Protein AF-A0AAV5X1T6-F1 (afdb_monomer_lite)

Foldseek 3Di:
DVVVVVVVCVDPVCVVVVPPDVPPPQPPDDDDFPQQVAELQNLQCVVPHPQKGAQPCPPVVVPQALQQWRWIDRNVDDNPDGTDTDNPDGRTFQHDRADQWTHDPSHTGGNPVCVVVFDAQDQVVLVVDDLVRLLVQCVDRVSCSNNVVSNVVNPPPPPPD

Structure (mmCIF, N/CA/C/O backbone):
data_AF-A0AAV5X1T6-F1
#
_entry.id   AF-A0AAV5X1T6-F1
#
loop_
_atom_site.group_PDB
_atom_site.id
_atom_site.type_symbol
_atom_site.label_atom_id
_atom_site.label_alt_id
_atom_site.label_comp_id
_atom_site.label_asym_id
_atom_site.label_entity_id
_atom_site.label_seq_id
_atom_site.pdbx_PDB_ins_code
_atom_site.Cartn_x
_atom_site.Cartn_y
_atom_site.Cartn_z
_atom_site.occupancy
_atom_site.B_iso_or_equiv
_atom_site.auth_seq_id
_atom_site.auth_comp_id
_atom_site.auth_asym_id
_atom_site.auth_atom_id
_atom_site.pdbx_PDB_model_num
ATOM 1 N N . SER A 1 1 ? 1.465 -2.151 -29.432 1.00 79.31 1 SER A N 1
ATOM 2 C CA . SER A 1 1 ? 2.436 -3.146 -28.927 1.00 79.31 1 SER A CA 1
ATOM 3 C C . SER A 1 1 ? 2.011 -4.570 -29.267 1.00 79.31 1 SER A C 1
ATOM 5 O O . SER A 1 1 ? 2.825 -5.292 -29.820 1.00 79.31 1 SER A O 1
ATOM 7 N N . GLN A 1 2 ? 0.756 -4.962 -29.015 1.00 87.44 2 GLN A N 1
ATOM 8 C CA . GLN A 1 2 ? 0.250 -6.326 -29.232 1.00 87.44 2 GLN A CA 1
ATOM 9 C C . GLN A 1 2 ? 0.532 -6.902 -30.634 1.00 87.44 2 GLN A C 1
ATOM 11 O O . GLN A 1 2 ? 1.212 -7.915 -30.735 1.00 87.44 2 GLN A O 1
ATOM 16 N N . ASN A 1 3 ? 0.125 -6.216 -31.707 1.00 91.06 3 ASN A N 1
ATOM 17 C CA . ASN A 1 3 ? 0.330 -6.701 -33.084 1.00 91.06 3 ASN A CA 1
ATOM 18 C C . ASN A 1 3 ? 1.813 -6.936 -33.431 1.00 91.06 3 ASN A C 1
ATOM 20 O O . ASN A 1 3 ? 2.145 -7.835 -34.197 1.00 91.06 3 ASN A O 1
ATOM 24 N N . HIS A 1 4 ? 2.714 -6.137 -32.852 1.00 91.50 4 HIS A N 1
ATOM 25 C CA . HIS A 1 4 ? 4.154 -6.295 -33.050 1.00 91.50 4 HIS A CA 1
ATOM 26 C C . HIS A 1 4 ? 4.660 -7.557 -32.341 1.00 91.50 4 HIS A C 1
ATOM 28 O O . HIS A 1 4 ? 5.404 -8.330 -32.932 1.00 91.50 4 HIS A O 1
ATOM 34 N N . VAL A 1 5 ? 4.218 -7.800 -31.101 1.00 91.50 5 VAL A N 1
ATOM 35 C CA . VAL A 1 5 ? 4.551 -9.027 -30.357 1.00 91.50 5 VAL A CA 1
ATOM 36 C C . VAL A 1 5 ? 4.042 -10.257 -31.103 1.00 91.50 5 VAL A C 1
ATOM 38 O O . VAL A 1 5 ? 4.785 -11.213 -31.280 1.00 91.50 5 VAL A O 1
ATOM 41 N N . GLU A 1 6 ? 2.808 -10.223 -31.602 1.00 92.19 6 GLU A N 1
ATOM 42 C CA . GLU A 1 6 ? 2.240 -11.325 -32.384 1.00 92.19 6 GLU A CA 1
ATOM 43 C C . GLU A 1 6 ? 3.013 -11.579 -33.683 1.00 92.19 6 GLU A C 1
ATOM 45 O O . GLU A 1 6 ? 3.210 -12.731 -34.064 1.00 92.19 6 GLU A O 1
ATOM 50 N N . SER A 1 7 ? 3.483 -10.523 -34.351 1.00 93.12 7 SER A N 1
ATOM 51 C CA . SER A 1 7 ? 4.350 -10.656 -35.525 1.00 93.12 7 SER A CA 1
ATOM 52 C C . SER A 1 7 ? 5.713 -11.249 -35.163 1.00 93.12 7 SER A C 1
ATOM 54 O O . SER A 1 7 ? 6.192 -12.129 -35.869 1.00 93.12 7 SER A O 1
ATOM 56 N N . PHE A 1 8 ? 6.321 -10.810 -34.058 1.00 92.75 8 PHE A N 1
ATOM 57 C CA . PHE A 1 8 ? 7.606 -11.324 -33.577 1.00 92.75 8 PHE A CA 1
ATOM 58 C C . PHE A 1 8 ? 7.526 -12.807 -33.205 1.00 92.75 8 PHE A C 1
ATOM 60 O O . PHE A 1 8 ? 8.406 -13.576 -33.566 1.00 92.75 8 PHE A O 1
ATOM 67 N N . LEU A 1 9 ? 6.446 -13.233 -32.543 1.00 91.44 9 LEU A N 1
ATOM 68 C CA . LEU A 1 9 ? 6.240 -14.638 -32.175 1.00 91.44 9 LEU A CA 1
ATOM 69 C C . LEU A 1 9 ? 6.016 -15.553 -33.390 1.00 91.44 9 LEU A C 1
ATOM 71 O O . LEU A 1 9 ? 6.181 -16.760 -33.275 1.00 91.44 9 LEU A O 1
ATOM 75 N N . LYS A 1 10 ? 5.648 -15.003 -34.552 1.00 91.94 10 LYS A N 1
ATOM 76 C CA . LYS A 1 10 ? 5.583 -15.750 -35.819 1.00 91.94 10 LYS A CA 1
ATOM 77 C C . LYS A 1 10 ? 6.933 -15.804 -36.541 1.00 91.94 10 LYS A C 1
ATOM 79 O O . LYS A 1 10 ? 7.089 -16.607 -37.457 1.00 91.94 10 LYS A O 1
ATOM 84 N N . ASP A 1 11 ? 7.885 -14.954 -36.158 1.00 92.19 11 ASP A N 1
ATOM 85 C CA . ASP A 1 11 ? 9.201 -14.881 -36.781 1.00 92.19 11 ASP A CA 1
ATOM 86 C C . ASP A 1 11 ? 10.095 -16.041 -36.296 1.00 92.19 11 ASP A C 1
ATOM 88 O O . ASP A 1 11 ? 10.208 -16.255 -35.082 1.00 92.19 11 ASP A O 1
ATOM 92 N N . PRO A 1 12 ? 10.777 -16.776 -37.195 1.00 90.38 12 PRO A N 1
ATOM 93 C CA . PRO A 1 12 ? 11.689 -17.861 -36.826 1.00 90.38 12 PRO A CA 1
ATOM 94 C C . PRO A 1 12 ? 12.812 -17.449 -35.861 1.00 90.38 12 PRO A C 1
ATOM 96 O O . PRO A 1 12 ? 13.311 -18.281 -35.104 1.00 90.38 12 PRO A O 1
ATOM 99 N N . SER A 1 13 ? 13.209 -16.173 -35.841 1.00 89.50 13 SER A N 1
ATOM 100 C CA . SER A 1 13 ? 14.203 -15.638 -34.900 1.00 89.50 13 SER A CA 1
ATOM 101 C C . SER A 1 13 ? 13.755 -15.720 -33.436 1.00 89.50 13 SER A C 1
ATOM 103 O O . SER A 1 13 ? 14.598 -15.787 -32.541 1.00 89.50 13 SER A O 1
ATOM 105 N N . SER A 1 14 ? 12.448 -15.814 -33.174 1.00 91.38 14 SER A N 1
ATOM 106 C CA . SER A 1 14 ? 11.877 -15.968 -31.831 1.00 91.38 14 SER A CA 1
ATOM 107 C C . SER A 1 14 ? 11.903 -17.416 -31.306 1.00 91.38 14 SER A C 1
ATOM 109 O O . SER A 1 14 ? 11.309 -17.733 -30.274 1.00 91.38 14 SER A O 1
ATOM 111 N N . TRP A 1 15 ? 12.607 -18.336 -31.972 1.00 88.25 15 TRP A N 1
ATOM 112 C CA . TRP A 1 15 ? 12.672 -19.756 -31.592 1.00 88.25 15 TRP A CA 1
ATOM 113 C C . TRP A 1 15 ? 13.086 -20.004 -30.127 1.00 88.25 15 TRP A C 1
ATOM 115 O O . TRP A 1 15 ? 12.662 -20.987 -29.516 1.00 88.25 15 TRP A O 1
ATOM 125 N N . CYS A 1 16 ? 13.891 -19.121 -29.529 1.00 85.75 16 CYS A N 1
ATOM 126 C CA . CYS A 1 16 ? 14.387 -19.295 -28.164 1.00 85.75 16 CYS A CA 1
ATOM 127 C C . CYS A 1 16 ? 13.294 -19.135 -27.093 1.00 85.75 16 CYS A C 1
ATOM 129 O O . CYS A 1 16 ? 13.384 -19.779 -26.049 1.00 85.75 16 CYS A O 1
ATOM 131 N N . VAL A 1 17 ? 12.240 -18.352 -27.359 1.00 86.69 17 VAL A N 1
ATOM 132 C CA . VAL A 1 17 ? 11.085 -18.206 -26.451 1.00 86.69 17 VAL A CA 1
ATOM 133 C C . VAL A 1 17 ? 10.023 -19.290 -26.663 1.00 86.69 17 VAL A C 1
ATOM 135 O O . VAL A 1 17 ? 9.186 -19.505 -25.791 1.00 86.69 17 VAL A O 1
ATOM 138 N N . HIS A 1 18 ? 10.082 -20.019 -27.784 1.00 81.00 18 HIS A N 1
ATOM 139 C CA . HIS A 1 18 ? 9.224 -21.178 -28.060 1.00 81.00 18 HIS A CA 1
ATOM 140 C C . HIS A 1 18 ? 9.650 -22.424 -27.290 1.00 81.00 18 HIS A C 1
ATOM 142 O O . HIS A 1 18 ? 8.848 -23.329 -27.041 1.00 81.00 18 HIS A O 1
ATOM 148 N N . LYS A 1 19 ? 10.930 -22.494 -26.917 1.00 75.88 19 LYS A N 1
ATOM 149 C CA . LYS A 1 19 ? 11.465 -23.616 -26.163 1.00 75.88 19 LYS A CA 1
ATOM 150 C C . LYS A 1 19 ? 10.879 -23.563 -24.757 1.00 75.88 19 LYS A C 1
ATOM 152 O O . LYS A 1 19 ? 11.334 -22.800 -23.909 1.00 75.88 19 LYS A O 1
ATOM 157 N N . ARG A 1 20 ? 9.867 -24.396 -24.505 1.00 68.62 20 ARG A N 1
ATOM 158 C CA . ARG A 1 20 ? 9.350 -24.639 -23.158 1.00 68.62 20 ARG A CA 1
ATOM 159 C C . ARG A 1 20 ? 10.481 -25.270 -22.355 1.00 68.62 20 ARG A C 1
ATOM 161 O O . ARG A 1 20 ? 10.689 -26.481 -22.406 1.00 68.62 20 ARG A O 1
ATOM 168 N N . LEU A 1 21 ? 11.250 -24.436 -21.657 1.00 70.31 21 LEU A N 1
ATOM 169 C CA . LEU A 1 21 ? 12.124 -24.911 -20.596 1.00 70.31 21 LEU A CA 1
ATOM 170 C C . LEU A 1 21 ? 11.237 -25.759 -19.689 1.00 70.31 21 LEU A C 1
ATOM 172 O O . LEU A 1 21 ? 10.112 -25.349 -19.386 1.00 70.31 21 LEU A O 1
ATOM 176 N N . GLN A 1 22 ? 11.688 -26.969 -19.350 1.00 67.00 22 GLN A N 1
ATOM 177 C CA . GLN A 1 22 ? 11.016 -27.778 -18.341 1.00 67.00 22 GLN A CA 1
ATOM 178 C C . GLN A 1 22 ? 10.890 -26.873 -17.127 1.00 67.00 22 GLN A C 1
ATOM 180 O O . GLN A 1 22 ? 11.898 -26.505 -16.525 1.00 67.00 22 GLN A O 1
ATOM 185 N N . MET A 1 23 ? 9.670 -26.385 -16.897 1.00 59.53 23 MET A N 1
ATOM 186 C CA . MET A 1 23 ? 9.390 -25.423 -15.851 1.00 59.53 23 MET A CA 1
ATOM 187 C C . MET A 1 23 ? 9.942 -26.059 -14.585 1.00 59.53 23 MET A C 1
ATOM 189 O O . MET A 1 23 ? 9.468 -27.130 -14.197 1.00 59.53 23 MET A O 1
ATOM 193 N N . LEU A 1 24 ? 10.954 -25.432 -13.974 1.00 63.62 24 LEU A N 1
ATOM 194 C CA . LEU A 1 24 ? 11.274 -25.694 -12.575 1.00 63.62 24 LEU A CA 1
ATOM 195 C C . LEU A 1 24 ? 9.936 -25.776 -11.838 1.00 63.62 24 LEU A C 1
ATOM 197 O O . LEU A 1 24 ? 9.070 -24.955 -12.168 1.00 63.62 24 LEU A O 1
ATOM 201 N N . PRO A 1 25 ? 9.732 -26.768 -10.948 1.00 62.97 25 PRO A N 1
ATOM 202 C CA . PRO A 1 25 ? 8.439 -27.013 -10.329 1.00 62.97 25 PRO A CA 1
ATOM 203 C C . PRO A 1 25 ? 7.860 -25.673 -9.905 1.00 62.97 25 PRO A C 1
ATOM 205 O O . PRO A 1 25 ? 8.435 -24.984 -9.061 1.00 62.97 25 PRO A O 1
ATOM 208 N N . VAL A 1 26 ? 6.797 -25.261 -10.606 1.00 61.12 26 VAL A N 1
ATOM 209 C CA . VAL A 1 26 ? 6.115 -24.005 -10.321 1.00 61.12 26 VAL A CA 1
ATOM 210 C C . VAL A 1 26 ? 5.772 -24.110 -8.855 1.00 61.12 26 VAL A C 1
ATOM 212 O O . VAL A 1 26 ? 5.107 -25.071 -8.459 1.00 61.12 26 VAL A O 1
ATOM 215 N N . ALA A 1 27 ? 6.310 -23.194 -8.047 1.00 62.72 27 ALA A N 1
ATOM 216 C CA . ALA A 1 27 ? 5.972 -23.162 -6.640 1.00 62.72 27 ALA A CA 1
ATOM 217 C C . ALA A 1 27 ? 4.439 -23.243 -6.558 1.00 62.72 27 ALA A C 1
ATOM 219 O O . ALA A 1 27 ? 3.765 -22.524 -7.300 1.00 62.72 27 ALA A O 1
ATOM 220 N N . PRO A 1 28 ? 3.871 -24.140 -5.733 1.00 69.19 28 PRO A N 1
ATOM 221 C CA . PRO A 1 28 ? 2.432 -24.412 -5.739 1.00 69.19 28 PRO A CA 1
ATOM 222 C C . PRO A 1 28 ? 1.588 -23.155 -5.487 1.00 69.19 28 PRO A C 1
ATOM 224 O O . PRO A 1 28 ? 0.400 -23.139 -5.794 1.00 69.19 28 PRO A O 1
ATOM 227 N N . ASN A 1 29 ? 2.216 -22.093 -4.976 1.00 68.81 29 ASN A N 1
ATOM 228 C CA . ASN A 1 29 ? 1.628 -20.780 -4.816 1.00 68.81 29 ASN A CA 1
ATOM 229 C C . ASN A 1 29 ? 2.329 -19.760 -5.728 1.00 68.81 29 ASN A C 1
ATOM 231 O O . ASN A 1 29 ? 3.563 -19.777 -5.815 1.00 68.81 29 ASN A O 1
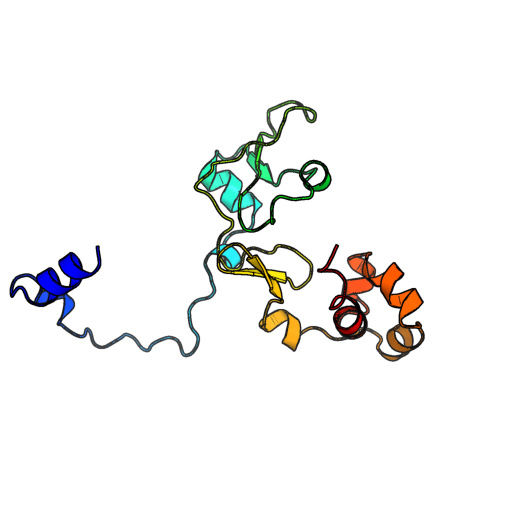ATOM 235 N N . PRO A 1 30 ? 1.574 -18.840 -6.359 1.00 73.62 30 PRO A N 1
ATOM 236 C CA . PRO A 1 30 ? 2.171 -17.712 -7.057 1.00 73.62 30 PRO A CA 1
ATOM 237 C C . PRO A 1 30 ? 3.081 -16.926 -6.101 1.00 73.62 30 PRO A C 1
ATOM 239 O O . PRO A 1 30 ? 2.791 -16.856 -4.899 1.00 73.62 30 PRO A O 1
ATOM 242 N N . PRO A 1 31 ? 4.179 -16.337 -6.609 1.00 78.31 31 PRO A N 1
ATOM 243 C CA . PRO A 1 31 ? 5.037 -15.503 -5.787 1.00 78.31 31 PRO A CA 1
ATOM 244 C C . PRO A 1 31 ? 4.212 -14.363 -5.180 1.00 78.31 31 PRO A C 1
ATOM 246 O O . PRO A 1 31 ? 3.274 -13.866 -5.816 1.00 78.31 31 PRO A O 1
ATOM 249 N N . PRO A 1 32 ? 4.537 -13.948 -3.948 1.00 81.56 32 PRO A N 1
ATOM 250 C CA . PRO A 1 32 ? 3.821 -12.861 -3.315 1.00 81.56 32 PRO A CA 1
ATOM 251 C C . PRO A 1 32 ? 4.057 -11.567 -4.116 1.00 81.56 32 PRO A C 1
ATOM 253 O O . PRO A 1 32 ? 5.095 -11.418 -4.775 1.00 81.56 32 PRO A O 1
ATOM 256 N N . PRO A 1 33 ? 3.085 -10.644 -4.125 1.00 83.56 33 PRO A N 1
ATOM 257 C CA . PRO A 1 33 ? 3.165 -9.460 -4.964 1.00 83.56 33 PRO A CA 1
ATOM 258 C C . PRO A 1 33 ? 4.313 -8.545 -4.506 1.00 83.56 33 PRO A C 1
ATOM 260 O O . PRO A 1 33 ? 4.677 -8.538 -3.333 1.00 83.56 33 PRO A O 1
ATOM 263 N N . PRO A 1 34 ? 4.913 -7.750 -5.401 1.00 82.31 34 PRO A N 1
ATOM 264 C CA . PRO A 1 34 ? 6.170 -7.053 -5.117 1.00 82.31 34 PRO A CA 1
ATOM 265 C C . PRO A 1 34 ? 6.100 -6.125 -3.891 1.00 82.31 34 PRO A C 1
ATOM 267 O O . PRO A 1 34 ? 7.052 -6.042 -3.117 1.00 82.31 34 PRO A O 1
ATOM 270 N N . GLY A 1 35 ? 4.959 -5.484 -3.653 1.00 81.00 35 GLY A N 1
ATOM 271 C CA . GLY A 1 35 ? 4.711 -4.629 -2.496 1.00 81.00 35 GLY A CA 1
ATOM 272 C C . GLY A 1 35 ? 4.591 -5.361 -1.157 1.00 81.00 35 GLY A C 1
ATOM 273 O O . GLY A 1 35 ? 4.608 -4.692 -0.128 1.00 81.00 35 GLY A O 1
ATOM 274 N N . SER A 1 36 ? 4.516 -6.699 -1.126 1.00 80.75 36 SER A N 1
ATOM 275 C CA . SER A 1 36 ? 4.640 -7.461 0.128 1.00 80.75 36 SER A CA 1
ATOM 276 C C . SER A 1 36 ? 6.089 -7.575 0.601 1.00 80.75 36 SER A C 1
ATOM 278 O O . SER A 1 36 ? 6.333 -7.778 1.786 1.00 80.75 36 SER A O 1
ATOM 280 N N . ASN A 1 37 ? 7.048 -7.468 -0.324 1.00 82.00 37 ASN A N 1
ATOM 281 C CA . ASN A 1 37 ? 8.477 -7.604 -0.034 1.00 82.00 37 ASN A CA 1
ATOM 282 C C .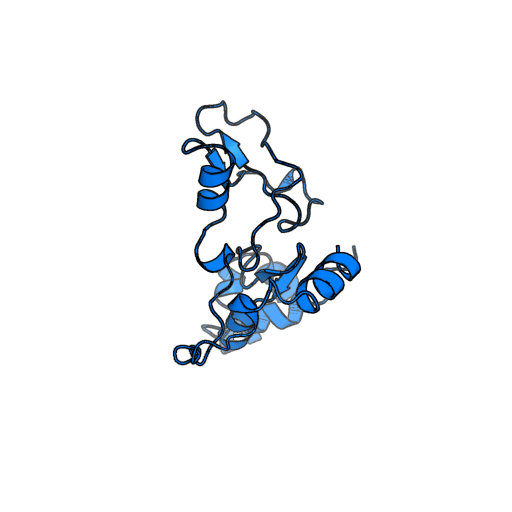 ASN A 1 37 ? 9.133 -6.253 0.276 1.00 82.00 37 ASN A C 1
ATOM 284 O O . ASN A 1 37 ? 10.198 -6.209 0.889 1.00 82.00 37 ASN A O 1
ATOM 288 N N . PHE A 1 38 ? 8.492 -5.154 -0.130 1.00 76.44 38 PHE A N 1
ATOM 289 C CA . PHE A 1 38 ? 8.971 -3.795 0.090 1.00 76.44 38 PHE A CA 1
ATOM 290 C C . PHE A 1 38 ? 7.926 -2.974 0.840 1.00 76.44 38 PHE A C 1
ATOM 292 O O . PHE A 1 38 ? 6.831 -2.706 0.348 1.00 76.44 38 PHE A O 1
ATOM 299 N N . THR A 1 39 ? 8.291 -2.514 2.031 1.00 76.38 39 THR A N 1
ATOM 300 C CA . THR A 1 39 ? 7.507 -1.528 2.777 1.00 76.38 39 THR A CA 1
ATOM 301 C C . THR A 1 39 ? 7.419 -0.214 1.997 1.00 76.38 39 THR A C 1
ATOM 303 O O . THR A 1 39 ? 8.334 0.147 1.257 1.00 76.38 39 THR A O 1
ATOM 306 N N . THR A 1 40 ? 6.365 0.575 2.220 1.00 75.88 40 THR A N 1
ATOM 307 C CA . THR A 1 40 ? 6.195 1.907 1.606 1.00 75.88 40 THR A CA 1
ATOM 308 C C . THR A 1 40 ? 7.423 2.810 1.810 1.00 75.88 40 THR A C 1
ATOM 310 O O . THR A 1 40 ? 7.784 3.588 0.931 1.00 75.88 40 THR A O 1
ATOM 313 N N . GLY A 1 41 ? 8.111 2.679 2.952 1.00 80.62 41 GLY A N 1
ATOM 314 C CA . GLY A 1 41 ? 9.358 3.393 3.233 1.00 80.62 41 GLY A CA 1
ATOM 315 C C . GLY A 1 41 ? 10.525 2.943 2.351 1.00 80.62 41 GLY A C 1
ATOM 316 O O . GLY A 1 41 ? 11.233 3.794 1.821 1.00 80.62 41 GLY A O 1
ATOM 317 N N . GLN A 1 42 ? 10.691 1.635 2.134 1.00 85.00 42 GLN A N 1
ATOM 318 C CA . GLN A 1 42 ? 11.704 1.104 1.212 1.00 85.00 42 GLN A CA 1
ATOM 319 C C . GLN A 1 42 ? 11.433 1.543 -0.228 1.00 85.00 42 GLN A C 1
ATOM 321 O O . GLN A 1 42 ? 12.363 1.939 -0.924 1.00 85.00 42 GLN A O 1
ATOM 326 N N . VAL A 1 43 ? 10.168 1.560 -0.661 1.00 81.06 43 VAL A N 1
ATOM 327 C CA . VAL A 1 43 ? 9.814 2.070 -1.995 1.00 81.06 43 VAL A CA 1
ATOM 328 C C . VAL A 1 43 ? 10.177 3.557 -2.125 1.00 81.06 43 VAL A C 1
ATOM 330 O O . VAL A 1 43 ? 10.753 3.949 -3.136 1.00 81.06 43 VAL A O 1
ATOM 333 N N . CYS A 1 44 ? 9.952 4.378 -1.089 1.00 85.06 44 CYS A N 1
ATOM 334 C CA . CYS A 1 44 ? 10.412 5.774 -1.077 1.00 85.06 44 CYS A CA 1
ATOM 335 C C . CYS A 1 44 ? 11.937 5.900 -1.192 1.00 85.06 44 CYS A C 1
ATOM 337 O O . CYS A 1 44 ? 12.427 6.753 -1.931 1.00 85.06 44 CYS A O 1
ATOM 339 N N . GLN A 1 45 ? 12.684 5.046 -0.492 1.00 90.62 45 GLN A N 1
ATOM 340 C CA . GLN A 1 45 ? 14.146 5.060 -0.534 1.00 90.62 45 GLN A CA 1
ATOM 341 C C . GLN A 1 45 ? 14.689 4.675 -1.910 1.00 90.62 45 GLN A C 1
ATOM 343 O O . GLN A 1 45 ? 15.578 5.348 -2.422 1.00 90.62 45 GLN A O 1
ATOM 348 N N . ILE A 1 46 ? 14.117 3.641 -2.531 1.00 86.69 46 ILE A N 1
ATOM 349 C CA . ILE A 1 46 ? 14.472 3.203 -3.889 1.00 86.69 46 ILE A CA 1
ATOM 350 C C . ILE A 1 46 ? 14.168 4.310 -4.908 1.00 86.69 46 ILE A C 1
ATOM 352 O O . ILE A 1 46 ? 14.943 4.550 -5.829 1.00 86.69 46 ILE A O 1
ATOM 356 N N . ALA A 1 47 ? 13.041 5.000 -4.738 1.00 85.50 47 ALA A N 1
ATOM 357 C CA . ALA A 1 47 ? 12.561 5.994 -5.686 1.00 85.50 47 ALA A CA 1
ATOM 358 C C . ALA A 1 47 ? 13.270 7.356 -5.605 1.00 85.50 47 ALA A C 1
ATOM 360 O O . ALA A 1 47 ? 13.455 8.004 -6.641 1.00 85.50 47 ALA A O 1
ATOM 361 N N . PHE A 1 48 ? 13.599 7.824 -4.398 1.00 90.06 48 PHE A N 1
ATOM 362 C CA . PHE A 1 48 ? 14.064 9.196 -4.148 1.00 90.06 48 PHE A CA 1
ATOM 363 C C . PHE A 1 48 ? 15.423 9.282 -3.441 1.00 90.06 48 PHE A C 1
ATOM 365 O O . PHE A 1 48 ? 16.078 10.320 -3.522 1.00 90.06 48 PHE A O 1
ATOM 372 N N . GLY A 1 49 ? 15.860 8.214 -2.774 1.00 92.69 49 GLY A N 1
ATOM 373 C CA . GLY A 1 49 ? 17.120 8.157 -2.034 1.00 92.69 49 GLY A CA 1
ATOM 374 C C . GLY A 1 49 ? 16.947 7.799 -0.550 1.00 92.69 49 GLY A C 1
ATOM 375 O O . GLY A 1 49 ? 15.850 7.898 0.004 1.00 92.69 49 GLY A O 1
ATOM 376 N N . PRO A 1 50 ? 18.032 7.396 0.132 1.00 95.44 50 PRO A N 1
ATOM 377 C CA . PRO A 1 50 ? 17.993 6.827 1.485 1.00 95.44 50 PRO A CA 1
ATOM 378 C C . PRO A 1 50 ? 17.437 7.770 2.567 1.00 95.44 50 PRO A C 1
ATOM 380 O O . PRO A 1 50 ? 16.909 7.307 3.577 1.00 95.44 50 PRO A O 1
ATOM 383 N N . GLN A 1 51 ? 17.521 9.085 2.361 1.00 93.81 51 GLN A N 1
ATOM 384 C CA . GLN A 1 51 ? 16.998 10.114 3.264 1.00 93.81 51 GLN A CA 1
ATOM 385 C C . GLN A 1 51 ? 15.468 10.261 3.221 1.00 93.81 51 GLN A C 1
ATOM 387 O O . GLN A 1 51 ? 14.889 10.945 4.071 1.00 93.81 51 GLN A O 1
ATOM 392 N N . TYR A 1 52 ? 14.801 9.632 2.251 1.00 92.81 52 TYR A N 1
ATOM 393 C CA . TYR A 1 52 ? 13.353 9.699 2.108 1.00 92.81 52 TYR A CA 1
ATOM 394 C C . TYR A 1 52 ? 12.636 8.644 2.948 1.00 92.81 52 TYR A C 1
ATOM 396 O O . TYR A 1 52 ? 13.108 7.528 3.165 1.00 92.81 52 TYR A O 1
ATOM 404 N N . SER A 1 53 ? 11.433 8.987 3.395 1.00 88.19 53 SER A N 1
ATOM 405 C CA . SER A 1 53 ? 10.512 8.049 4.032 1.00 88.19 53 SER A CA 1
ATOM 406 C C . SER A 1 53 ? 9.062 8.330 3.676 1.00 88.19 53 SER A C 1
ATOM 408 O O . SER A 1 53 ? 8.770 9.325 3.025 1.00 88.19 53 SER A O 1
ATOM 410 N N . VAL A 1 54 ? 8.145 7.506 4.178 1.00 83.50 54 VAL A N 1
ATOM 411 C CA . VAL A 1 54 ? 6.699 7.727 4.038 1.00 83.50 54 VAL A CA 1
ATOM 412 C C . VAL A 1 54 ? 6.302 9.118 4.545 1.00 83.50 54 VAL A C 1
ATOM 414 O O . VAL A 1 54 ? 6.777 9.562 5.594 1.00 83.50 54 VAL A O 1
ATOM 417 N N . CYS A 1 55 ? 5.431 9.798 3.798 1.00 84.06 55 CYS A N 1
ATOM 418 C CA . CYS A 1 55 ? 4.871 11.089 4.184 1.00 84.06 55 CYS A CA 1
ATOM 419 C C . CYS A 1 55 ? 4.035 10.972 5.487 1.00 84.06 55 CYS A C 1
ATOM 421 O O . CYS A 1 55 ? 3.076 10.197 5.517 1.00 84.06 55 CYS A O 1
ATOM 423 N N . PRO A 1 56 ? 4.341 11.733 6.561 1.00 72.88 56 PRO A N 1
ATOM 424 C CA . PRO A 1 56 ? 3.635 11.625 7.848 1.00 72.88 56 PRO A CA 1
ATOM 425 C C . PRO A 1 56 ? 2.181 12.122 7.810 1.00 72.88 56 PRO A C 1
ATOM 427 O O . PRO A 1 56 ? 1.328 11.603 8.527 1.00 72.88 56 PRO A O 1
ATOM 430 N N . ASN A 1 57 ? 1.891 13.119 6.966 1.00 63.69 57 ASN A N 1
ATOM 431 C CA . ASN A 1 57 ? 0.585 13.772 6.862 1.00 63.69 57 ASN A CA 1
ATOM 432 C C . ASN A 1 57 ? -0.140 13.372 5.572 1.00 63.69 57 ASN A C 1
ATOM 434 O O . ASN A 1 57 ? -0.416 14.198 4.709 1.00 63.69 57 ASN A O 1
ATOM 438 N N . HIS A 1 58 ? -0.538 12.106 5.465 1.00 55.22 58 HIS A N 1
ATOM 439 C CA . HIS A 1 58 ? -1.409 11.666 4.365 1.00 55.22 58 HIS A CA 1
ATOM 440 C C . HIS A 1 58 ? -2.816 12.302 4.405 1.00 55.22 58 HIS A C 1
ATOM 442 O O . HIS A 1 58 ? -3.564 12.218 3.436 1.00 55.22 58 HIS A O 1
ATOM 448 N N . ARG A 1 59 ? -3.192 12.949 5.520 1.00 48.53 59 ARG A N 1
ATOM 449 C CA . ARG A 1 59 ? -4.522 13.554 5.711 1.00 48.53 59 ARG A CA 1
ATOM 450 C C . ARG A 1 59 ? -4.705 14.934 5.078 1.00 48.53 59 ARG A C 1
ATOM 452 O O . ARG A 1 59 ? -5.835 15.388 5.013 1.00 48.53 59 ARG A O 1
ATOM 459 N N . GLN A 1 60 ? -3.638 15.606 4.643 1.00 42.84 60 GLN A N 1
ATOM 460 C CA . GLN A 1 60 ? -3.750 16.910 3.964 1.00 42.84 60 GLN A CA 1
ATOM 461 C C . GLN A 1 60 ? -3.883 16.772 2.433 1.00 42.84 60 GLN A C 1
ATOM 463 O O . GLN A 1 60 ? -4.129 17.759 1.752 1.00 42.84 60 GLN A O 1
ATOM 468 N N . HIS A 1 61 ? -3.811 15.538 1.917 1.00 40.59 61 HIS A N 1
ATOM 469 C CA . HIS A 1 61 ? -4.089 15.152 0.527 1.00 40.59 61 HIS A CA 1
ATOM 470 C C . HIS A 1 61 ? -5.124 14.012 0.486 1.00 40.59 61 HIS A C 1
ATOM 472 O O . HIS A 1 61 ? -4.945 13.001 -0.190 1.00 40.59 61 HIS A O 1
ATOM 478 N N . THR A 1 62 ? -6.195 14.164 1.267 1.00 37.50 62 THR A N 1
ATOM 479 C CA . THR A 1 62 ? -7.245 13.183 1.612 1.00 37.50 62 THR A CA 1
ATOM 480 C C . THR A 1 62 ? -8.045 12.585 0.447 1.00 37.50 62 THR A C 1
ATOM 482 O O . THR A 1 62 ? -9.005 11.863 0.695 1.00 37.50 62 THR A O 1
ATOM 485 N N . SER A 1 63 ? -7.668 12.840 -0.804 1.00 40.34 63 SER A N 1
ATOM 486 C CA . SER A 1 63 ? -8.324 12.293 -1.996 1.00 40.34 63 SER A CA 1
ATOM 487 C C . SER A 1 63 ? -7.378 11.611 -2.988 1.00 40.34 63 SER A C 1
ATOM 489 O O . SER A 1 63 ? -7.856 11.099 -3.995 1.00 40.34 63 SER A O 1
ATOM 491 N N . ALA A 1 64 ? -6.065 11.540 -2.727 1.00 45.56 64 ALA A N 1
ATOM 492 C CA . ALA A 1 64 ? -5.190 10.668 -3.509 1.00 45.56 64 ALA A CA 1
ATOM 493 C C . ALA A 1 64 ? -5.356 9.229 -2.993 1.00 45.56 64 ALA A C 1
ATOM 495 O O . ALA A 1 64 ? -5.048 8.972 -1.822 1.00 45.56 64 ALA A O 1
ATOM 496 N N . PRO A 1 65 ? -5.828 8.268 -3.807 1.00 56.69 65 PRO A N 1
ATOM 497 C CA . PRO A 1 65 ? -5.888 6.882 -3.377 1.00 56.69 65 PRO A CA 1
ATOM 498 C C . PRO A 1 65 ? -4.459 6.454 -3.078 1.00 56.69 65 PRO A C 1
ATOM 500 O O . PRO A 1 65 ? -3.590 6.557 -3.940 1.00 56.69 65 PRO A O 1
ATOM 503 N N . GLN A 1 66 ? -4.209 5.985 -1.856 1.00 67.88 66 GLN A N 1
ATOM 504 C CA . GLN A 1 66 ? -2.889 5.596 -1.337 1.00 67.88 66 GLN A CA 1
ATOM 505 C C . GLN A 1 66 ? -2.102 4.639 -2.261 1.00 67.88 66 GLN A C 1
ATOM 507 O O . GLN A 1 66 ? -0.899 4.460 -2.099 1.00 67.88 66 GLN A O 1
ATOM 512 N N . CYS A 1 67 ? -2.783 4.039 -3.236 1.00 79.25 67 CYS A N 1
ATOM 513 C CA . CYS A 1 67 ? -2.245 3.110 -4.211 1.00 79.25 67 CYS A CA 1
ATOM 514 C C . CYS A 1 67 ? -1.942 3.723 -5.591 1.00 79.25 67 CYS A C 1
ATOM 516 O O . CYS A 1 67 ? -1.147 3.152 -6.331 1.00 79.25 67 CYS A O 1
ATOM 518 N N . GLN A 1 68 ? -2.517 4.880 -5.938 1.00 79.00 68 GLN A N 1
ATOM 519 C CA . GLN A 1 68 ? -2.293 5.538 -7.233 1.00 79.00 68 GLN A CA 1
ATOM 520 C C . GLN A 1 68 ? -0.971 6.301 -7.286 1.00 79.00 68 GLN A C 1
ATOM 522 O O . GLN A 1 68 ? -0.338 6.347 -8.337 1.00 79.00 68 GLN A O 1
ATOM 527 N N . GLN A 1 69 ? -0.557 6.905 -6.170 1.00 78.00 69 GLN A N 1
ATOM 528 C CA . GLN A 1 69 ? 0.656 7.715 -6.103 1.00 78.00 69 GLN A CA 1
ATOM 529 C C . GLN A 1 69 ? 1.347 7.550 -4.755 1.00 78.00 69 GLN A C 1
ATOM 531 O O . GLN A 1 69 ? 0.725 7.679 -3.697 1.00 78.00 69 GLN A O 1
ATOM 536 N N . LEU A 1 70 ? 2.654 7.307 -4.802 1.00 78.12 70 LEU A N 1
ATOM 537 C CA . LEU A 1 70 ? 3.498 7.272 -3.620 1.00 78.12 70 LEU A CA 1
ATOM 538 C C . LEU A 1 70 ? 3.931 8.690 -3.223 1.00 78.12 70 LEU A C 1
ATOM 540 O O . LEU A 1 70 ? 4.508 9.418 -4.033 1.00 78.12 70 LEU A O 1
ATOM 544 N N . TRP A 1 71 ? 3.701 9.053 -1.960 1.00 84.00 71 TRP A N 1
ATOM 545 C CA . TRP A 1 71 ? 4.129 10.328 -1.383 1.00 84.00 71 TRP A CA 1
ATOM 546 C C . TRP A 1 71 ? 5.244 10.114 -0.359 1.00 84.00 71 TRP A C 1
ATOM 548 O O . TRP A 1 71 ? 5.068 9.426 0.653 1.00 84.00 71 TRP A O 1
ATOM 558 N N . CYS A 1 72 ? 6.390 10.740 -0.608 1.00 87.25 72 CYS A N 1
ATOM 559 C CA . CYS A 1 72 ? 7.607 10.579 0.174 1.00 87.25 72 CYS A CA 1
ATOM 560 C C . CYS A 1 72 ? 8.064 11.914 0.768 1.00 87.25 72 CYS A C 1
ATOM 562 O O . CYS A 1 72 ? 7.846 12.982 0.207 1.00 87.25 72 CYS A O 1
ATOM 564 N N . LYS A 1 73 ? 8.713 11.859 1.928 1.00 90.31 73 LYS A N 1
ATOM 565 C CA . LYS A 1 73 ? 9.237 13.008 2.662 1.00 90.31 73 LYS A CA 1
ATOM 566 C C . LYS A 1 73 ? 10.742 12.865 2.819 1.00 90.31 73 LYS A C 1
ATOM 568 O O . LYS A 1 73 ? 11.192 11.881 3.406 1.00 90.31 73 LYS A O 1
ATOM 573 N N . ASP A 1 74 ? 11.489 13.863 2.367 1.00 93.31 74 ASP A N 1
ATOM 574 C CA . ASP A 1 74 ? 12.905 14.007 2.694 1.00 93.31 74 ASP A CA 1
ATOM 575 C C . ASP A 1 74 ? 13.052 14.367 4.181 1.00 93.31 74 ASP A C 1
ATOM 577 O O . ASP A 1 74 ? 12.584 15.420 4.632 1.00 93.31 74 ASP A O 1
ATOM 581 N N . ARG A 1 75 ? 13.672 13.476 4.963 1.00 90.88 75 ARG A N 1
ATOM 582 C CA . ARG A 1 75 ? 13.879 13.678 6.404 1.00 90.88 75 ARG A CA 1
ATOM 583 C C . ARG A 1 75 ? 14.997 14.665 6.721 1.00 90.88 75 ARG A C 1
ATOM 585 O O . ARG A 1 75 ? 15.071 15.115 7.860 1.00 90.88 75 ARG A O 1
ATOM 592 N N . SER A 1 76 ? 15.848 15.002 5.752 1.00 92.06 76 SER A N 1
ATOM 593 C CA . SER A 1 76 ? 16.877 16.032 5.924 1.00 92.06 76 SER A CA 1
ATOM 594 C C . SER A 1 76 ? 16.289 17.448 5.895 1.00 92.06 76 SER A C 1
ATOM 596 O O . SER A 1 76 ? 16.879 18.389 6.425 1.00 92.06 76 SER A O 1
ATOM 598 N N . ARG A 1 77 ? 15.089 17.601 5.318 1.00 89.62 77 ARG A N 1
ATOM 599 C CA . ARG A 1 77 ? 14.369 18.873 5.213 1.00 89.62 77 ARG A CA 1
ATOM 600 C C . ARG A 1 77 ? 13.516 19.151 6.450 1.00 89.62 77 ARG A C 1
ATOM 602 O O . ARG A 1 77 ? 13.157 18.258 7.220 1.00 89.62 77 ARG A O 1
ATOM 609 N N . LYS A 1 78 ? 13.127 20.418 6.626 1.00 89.19 78 LYS A N 1
ATOM 610 C CA . LYS A 1 78 ? 12.239 20.837 7.723 1.00 89.19 78 LYS A CA 1
ATOM 611 C C . LYS A 1 78 ? 10.913 20.068 7.669 1.00 89.19 78 LYS A C 1
ATOM 613 O O . LYS A 1 78 ? 10.379 19.783 6.595 1.00 89.19 78 LYS A O 1
ATOM 618 N N . ARG A 1 79 ? 10.325 19.786 8.838 1.00 83.31 79 ARG A N 1
ATOM 619 C CA . ARG A 1 79 ? 9.055 19.037 8.954 1.00 83.31 79 ARG A CA 1
ATOM 620 C C . ARG A 1 79 ? 7.906 19.641 8.137 1.00 83.31 79 ARG A C 1
ATOM 622 O O . ARG A 1 79 ? 7.137 18.874 7.573 1.00 83.31 79 ARG A O 1
ATOM 629 N N . PHE A 1 80 ? 7.839 20.968 8.033 1.00 82.25 80 PHE A N 1
ATOM 630 C CA . PHE A 1 80 ? 6.783 21.697 7.318 1.00 82.25 80 PHE A CA 1
ATOM 631 C C . PHE A 1 80 ? 6.933 21.721 5.790 1.00 82.25 80 PHE A C 1
ATOM 633 O O . PHE A 1 80 ? 5.996 22.123 5.112 1.00 82.25 80 PHE A O 1
ATOM 640 N N . GLU A 1 81 ? 8.080 21.301 5.244 1.00 86.38 81 GLU A N 1
ATOM 641 C CA . GLU A 1 81 ? 8.255 21.208 3.786 1.00 86.38 81 GLU A CA 1
ATOM 642 C C . GLU A 1 81 ? 7.261 20.195 3.180 1.00 86.38 81 GLU A C 1
ATOM 644 O O . GLU A 1 81 ? 6.902 19.218 3.856 1.00 86.38 81 GLU A O 1
ATOM 649 N N . PRO A 1 82 ? 6.822 20.378 1.926 1.00 85.00 82 PRO A N 1
ATOM 650 C CA . PRO A 1 82 ? 5.864 19.479 1.300 1.00 85.00 82 PRO A CA 1
ATOM 651 C C . PRO A 1 82 ? 6.445 18.074 1.097 1.00 85.00 82 PRO A C 1
ATOM 653 O O . PRO A 1 82 ? 7.661 17.861 1.095 1.00 85.00 82 PRO A O 1
ATOM 656 N N . CYS A 1 83 ? 5.550 17.098 0.959 1.00 87.69 83 CYS A N 1
ATOM 657 C CA . CYS A 1 83 ? 5.913 15.770 0.480 1.00 87.69 83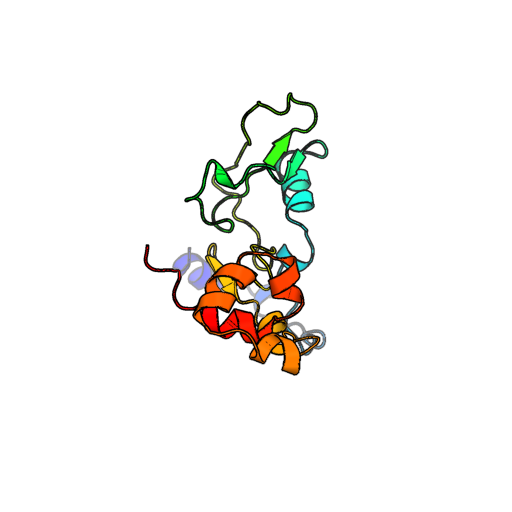 CYS A CA 1
ATOM 658 C C . CYS A 1 83 ? 6.047 15.790 -1.048 1.00 87.69 83 CYS A C 1
ATOM 660 O O . CYS A 1 83 ? 5.393 16.571 -1.736 1.00 87.69 83 CYS A O 1
ATOM 662 N N . GLU A 1 84 ? 6.888 14.908 -1.566 1.00 86.75 84 GLU A N 1
ATOM 663 C CA . GLU A 1 84 ? 7.206 14.783 -2.982 1.00 86.75 84 GLU A CA 1
ATOM 664 C C . GLU A 1 84 ? 6.594 13.496 -3.538 1.00 86.75 84 GLU A C 1
ATOM 666 O O . GLU A 1 84 ? 6.488 12.482 -2.843 1.00 86.75 84 GLU A O 1
ATOM 671 N N . THR A 1 85 ? 6.193 13.529 -4.805 1.00 84.56 85 THR A N 1
ATOM 672 C CA . THR A 1 85 ? 5.679 12.364 -5.525 1.00 84.56 85 THR A CA 1
ATOM 673 C C . THR A 1 85 ? 6.265 12.326 -6.932 1.00 84.56 85 THR A C 1
ATOM 675 O O . THR A 1 85 ? 6.657 13.353 -7.485 1.00 84.56 85 THR A O 1
ATOM 678 N N . LYS A 1 86 ? 6.340 11.131 -7.518 1.00 81.31 86 LYS A N 1
ATOM 679 C CA . LYS A 1 86 ? 6.672 10.943 -8.932 1.00 81.31 86 LYS A CA 1
ATOM 680 C C . LYS A 1 86 ? 5.420 10.402 -9.624 1.00 81.31 86 LYS A C 1
ATOM 682 O O . LYS A 1 86 ? 4.950 9.342 -9.211 1.00 81.31 86 LYS A O 1
ATOM 687 N N . PRO A 1 87 ? 4.912 11.058 -10.685 1.00 70.88 87 PRO A N 1
ATOM 688 C CA . PRO A 1 87 ? 3.649 10.686 -11.334 1.00 70.88 87 PRO A CA 1
ATOM 689 C C . PRO A 1 87 ? 3.558 9.223 -11.787 1.00 70.88 87 PRO A C 1
ATOM 691 O O . PRO A 1 87 ? 2.468 8.669 -11.862 1.00 70.88 87 PRO A O 1
ATOM 694 N N . PHE A 1 88 ? 4.700 8.594 -12.074 1.00 72.12 88 PHE A N 1
ATOM 695 C CA . PHE A 1 88 ? 4.797 7.227 -12.594 1.00 72.12 88 PHE A CA 1
ATOM 696 C C . PHE A 1 88 ? 5.114 6.173 -11.523 1.00 72.12 88 PHE A C 1
ATOM 698 O O . PHE A 1 88 ? 5.422 5.036 -11.868 1.00 72.12 88 PHE A O 1
ATOM 705 N N . LEU A 1 89 ? 5.092 6.539 -10.236 1.00 71.81 89 LEU A N 1
ATOM 706 C CA . LEU A 1 89 ? 5.347 5.623 -9.124 1.00 71.81 89 LEU A CA 1
ATOM 707 C C . LEU A 1 89 ? 4.064 5.371 -8.320 1.00 71.81 89 LEU A C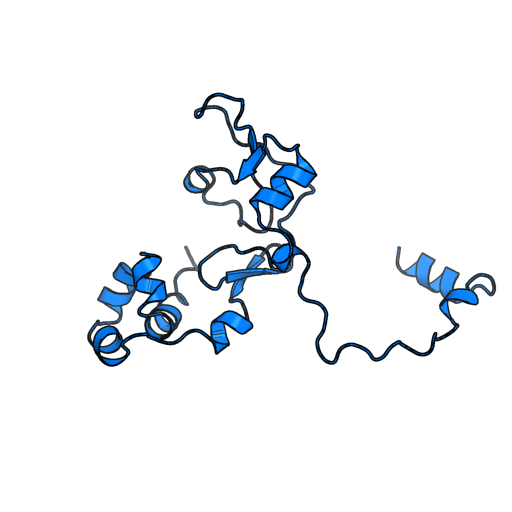 1
ATOM 709 O O . LEU A 1 89 ? 3.877 5.973 -7.254 1.00 71.81 89 LEU A O 1
ATOM 713 N N . PRO A 1 90 ? 3.175 4.483 -8.806 1.00 75.50 90 PRO A N 1
ATOM 714 C CA . PRO A 1 90 ? 2.118 3.946 -7.967 1.00 75.50 90 PRO A CA 1
ATOM 715 C C . PRO A 1 90 ? 2.726 3.106 -6.841 1.00 75.50 90 PRO A C 1
ATOM 717 O O . PRO A 1 90 ? 3.869 2.639 -6.923 1.00 75.50 90 PRO A O 1
ATOM 720 N N . ALA A 1 91 ? 1.949 2.882 -5.784 1.00 78.00 91 ALA A N 1
ATOM 721 C CA . ALA A 1 9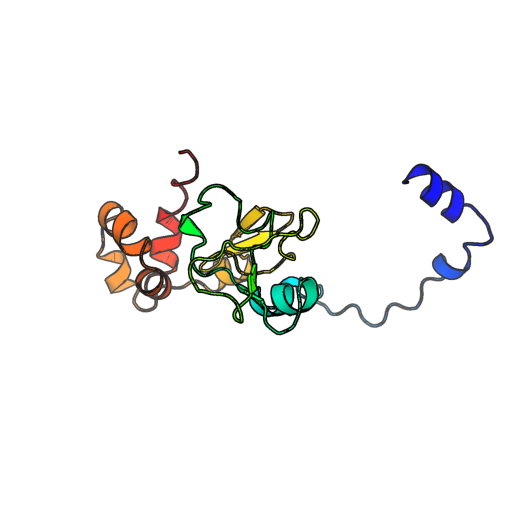1 ? 2.329 1.862 -4.820 1.00 78.00 91 ALA A CA 1
ATOM 722 C C . ALA A 1 91 ? 2.329 0.496 -5.520 1.00 78.00 91 ALA A C 1
ATOM 724 O O . ALA A 1 91 ? 1.474 0.216 -6.362 1.00 78.00 91 ALA A O 1
ATOM 725 N N . LEU A 1 92 ? 3.294 -0.351 -5.174 1.00 83.50 92 LEU A N 1
ATOM 726 C CA . LEU A 1 92 ? 3.377 -1.691 -5.736 1.00 83.50 92 LEU A CA 1
ATOM 727 C C . LEU A 1 92 ? 2.188 -2.531 -5.254 1.00 83.50 92 LEU A C 1
ATOM 729 O O . LEU A 1 92 ? 1.723 -2.383 -4.120 1.00 83.50 92 LEU A O 1
ATOM 733 N N . ASP A 1 93 ? 1.721 -3.448 -6.101 1.00 87.00 93 ASP A N 1
ATOM 734 C CA . ASP A 1 93 ? 0.707 -4.419 -5.694 1.00 87.00 93 ASP A CA 1
ATOM 735 C C . ASP A 1 93 ? 1.177 -5.153 -4.431 1.00 87.00 93 ASP A C 1
ATOM 737 O O . ASP A 1 93 ? 2.328 -5.576 -4.342 1.00 87.00 93 ASP A O 1
ATOM 741 N N . GLY A 1 94 ? 0.303 -5.275 -3.436 1.00 84.06 94 GLY A N 1
ATOM 742 C CA . GLY A 1 94 ? 0.612 -5.839 -2.125 1.00 84.06 94 GLY A CA 1
ATOM 743 C C . GLY A 1 94 ? 1.126 -4.857 -1.075 1.00 84.06 94 GLY A C 1
ATOM 744 O O . GLY A 1 94 ? 1.203 -5.230 0.093 1.00 84.06 94 GLY A O 1
ATOM 745 N N . THR A 1 95 ? 1.434 -3.604 -1.431 1.00 81.62 95 THR A N 1
ATOM 746 C CA . THR A 1 95 ? 1.789 -2.583 -0.436 1.00 81.62 95 THR A CA 1
ATOM 747 C C . THR A 1 95 ? 0.601 -2.329 0.493 1.00 81.62 95 THR A C 1
ATOM 749 O O . THR A 1 95 ? -0.520 -2.106 0.038 1.00 81.62 95 THR A O 1
ATOM 752 N N . SER A 1 96 ? 0.839 -2.348 1.808 1.00 78.38 96 SER A N 1
ATOM 753 C CA . SER A 1 96 ? -0.201 -2.071 2.804 1.00 78.38 96 SER A CA 1
ATOM 754 C C . SER A 1 96 ? -0.748 -0.650 2.640 1.00 78.38 96 SER A C 1
ATOM 756 O O . SER A 1 96 ? 0.002 0.327 2.694 1.00 78.38 96 SER A O 1
ATOM 758 N N . CYS A 1 97 ? -2.065 -0.542 2.462 1.00 77.88 97 CYS A N 1
ATOM 759 C CA . CYS A 1 97 ? -2.776 0.737 2.363 1.00 77.88 97 CYS A CA 1
ATOM 760 C C . CYS A 1 97 ? -3.755 0.975 3.523 1.00 77.88 97 CYS A C 1
ATOM 762 O O . CYS A 1 97 ? -4.463 1.974 3.575 1.00 77.88 97 CYS A O 1
ATOM 764 N N . GLY A 1 98 ? -3.807 0.049 4.476 1.00 75.62 98 GLY A N 1
ATOM 765 C CA . GLY A 1 98 ? -4.692 0.114 5.626 1.00 75.62 98 GLY A CA 1
ATOM 766 C C . GLY A 1 98 ? -4.659 -1.188 6.412 1.00 75.62 98 GLY A C 1
ATOM 767 O O . GLY A 1 98 ? -4.042 -2.170 6.000 1.00 75.62 98 GLY A O 1
ATOM 768 N N . LEU A 1 99 ? -5.340 -1.208 7.559 1.00 75.88 99 LEU A N 1
ATOM 769 C CA . LEU A 1 99 ? -5.455 -2.428 8.354 1.00 75.88 99 LEU A CA 1
ATOM 770 C C . LEU A 1 99 ? -6.208 -3.494 7.551 1.00 75.88 99 LEU A C 1
ATOM 772 O O . LEU A 1 99 ? -7.409 -3.349 7.315 1.00 75.88 99 LEU A O 1
ATOM 776 N N . GLY A 1 100 ? -5.493 -4.546 7.154 1.00 77.12 100 GLY A N 1
ATOM 777 C CA . GLY A 1 100 ? -6.059 -5.621 6.349 1.00 77.12 100 GLY A CA 1
ATOM 778 C C . GLY A 1 100 ? -6.365 -5.254 4.904 1.00 77.12 100 GLY A C 1
ATOM 779 O O . GLY A 1 100 ? -7.183 -5.910 4.260 1.00 77.12 100 GLY A O 1
ATOM 780 N N . MET A 1 101 ? -5.760 -4.171 4.421 1.00 81.62 101 MET A N 1
ATOM 781 C CA . MET A 1 101 ? -5.949 -3.669 3.071 1.00 81.62 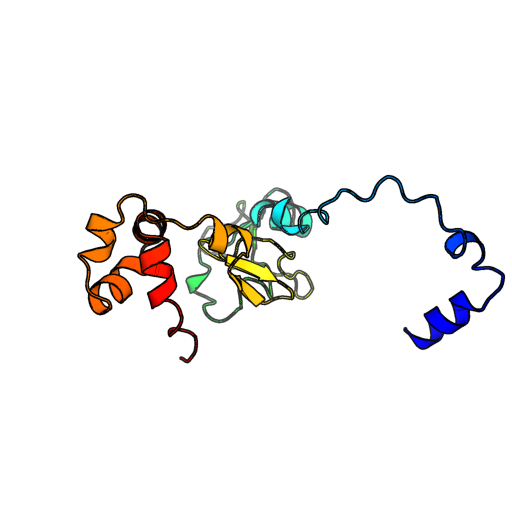101 MET A CA 1
ATOM 782 C C . MET A 1 101 ? -4.602 -3.503 2.380 1.00 81.62 101 MET A C 1
ATOM 784 O O . MET A 1 101 ? -3.610 -3.093 2.992 1.00 81.62 101 MET A O 1
ATOM 788 N N . TRP A 1 102 ? -4.593 -3.788 1.088 1.00 82.62 102 TRP A N 1
ATOM 789 C CA . TRP A 1 102 ? -3.414 -3.729 0.240 1.00 82.62 102 TRP A CA 1
ATOM 790 C C . TRP A 1 102 ? -3.724 -3.066 -1.102 1.00 82.62 102 TRP A C 1
ATOM 792 O O . TRP A 1 102 ? -4.882 -2.965 -1.515 1.00 82.62 102 TRP A O 1
ATOM 802 N N . CYS A 1 103 ? -2.683 -2.594 -1.774 1.00 85.56 103 CYS A N 1
ATOM 803 C CA . CYS A 1 103 ? -2.802 -2.056 -3.115 1.00 85.56 103 CYS A CA 1
ATOM 804 C C . CYS A 1 103 ? -2.926 -3.176 -4.146 1.00 85.56 103 CYS A C 1
ATOM 806 O O . CYS A 1 103 ? -2.152 -4.129 -4.125 1.00 85.56 103 CYS A O 1
ATOM 808 N N . HIS A 1 104 ? -3.883 -3.051 -5.057 1.00 87.38 104 HIS A N 1
ATOM 809 C CA . HIS A 1 104 ? -3.997 -3.897 -6.236 1.00 87.38 104 HIS A CA 1
ATOM 810 C C . HIS A 1 104 ? -4.446 -3.041 -7.415 1.00 87.38 104 HIS A C 1
ATOM 812 O O . HIS A 1 104 ? -5.504 -2.416 -7.349 1.00 87.38 104 HIS A O 1
ATOM 818 N N . ARG A 1 105 ? -3.634 -2.974 -8.476 1.00 85.81 105 ARG A N 1
ATOM 819 C CA . ARG A 1 105 ? -3.912 -2.177 -9.687 1.00 85.81 105 ARG A CA 1
ATOM 820 C C . ARG A 1 105 ? -4.246 -0.709 -9.386 1.00 85.81 105 ARG A C 1
ATOM 822 O O . ARG A 1 105 ? -5.105 -0.112 -10.026 1.00 85.81 105 ARG A O 1
ATOM 829 N N . GLY A 1 106 ? -3.570 -0.128 -8.396 1.00 80.38 106 GLY A N 1
ATOM 830 C CA . GLY A 1 106 ? -3.780 1.266 -7.994 1.00 80.38 106 GLY A CA 1
ATOM 831 C C . GLY A 1 106 ? -4.986 1.506 -7.078 1.00 80.38 106 GLY A C 1
ATOM 832 O O . GLY A 1 106 ? -5.233 2.652 -6.709 1.00 80.38 106 GLY A O 1
ATOM 833 N N . GLU A 1 107 ? -5.695 0.463 -6.641 1.00 83.06 107 GLU A N 1
ATOM 834 C CA . GLU A 1 107 ? -6.803 0.568 -5.687 1.00 83.06 107 GLU A CA 1
ATOM 835 C C . GLU A 1 107 ? -6.456 -0.045 -4.330 1.00 83.06 107 GLU A C 1
ATOM 837 O O . GLU A 1 107 ? -5.762 -1.056 -4.247 1.00 83.06 107 GLU A O 1
ATOM 842 N N . CYS A 1 108 ? -6.975 0.544 -3.250 1.00 82.38 108 CYS A N 1
ATOM 843 C CA . CYS A 1 108 ? -6.841 -0.020 -1.909 1.00 82.38 108 CYS A CA 1
ATOM 844 C C . CYS A 1 108 ? -7.981 -1.016 -1.660 1.00 82.38 108 CYS A C 1
ATOM 846 O O . CYS A 1 108 ? -9.131 -0.617 -1.454 1.00 82.38 108 CYS A O 1
ATOM 848 N N . VAL A 1 109 ? -7.684 -2.313 -1.688 1.00 84.81 109 VAL A N 1
ATOM 849 C CA . VAL A 1 109 ? -8.670 -3.400 -1.556 1.00 84.81 109 VAL A CA 1
ATOM 850 C C . VAL A 1 109 ? -8.382 -4.256 -0.323 1.00 84.81 109 VAL A C 1
ATOM 852 O O . VAL A 1 109 ? -7.327 -4.133 0.292 1.00 84.81 109 VAL A O 1
ATOM 855 N N . VAL A 1 110 ? -9.330 -5.101 0.084 1.00 82.56 110 VAL A N 1
ATOM 856 C CA . VAL A 1 110 ? -9.120 -6.032 1.205 1.00 82.56 110 VAL A CA 1
ATOM 857 C C . VAL A 1 110 ? -8.082 -7.077 0.800 1.00 82.56 110 VAL A C 1
ATOM 859 O O . VAL A 1 110 ? -8.196 -7.668 -0.273 1.00 82.56 110 VAL A O 1
ATOM 862 N N . ASP A 1 111 ? -7.089 -7.309 1.658 1.00 84.12 111 ASP A N 1
ATOM 863 C CA . ASP A 1 111 ? -6.133 -8.399 1.472 1.00 84.12 111 ASP A CA 1
ATOM 864 C C . ASP A 1 111 ? -6.865 -9.747 1.665 1.00 84.12 111 ASP A C 1
ATOM 866 O O . ASP A 1 111 ? -7.422 -9.996 2.744 1.00 84.12 111 ASP A O 1
ATOM 870 N N . PRO A 1 112 ? -6.887 -10.638 0.654 1.00 81.88 112 PRO A N 1
ATOM 871 C CA . PRO A 1 112 ? -7.532 -11.945 0.759 1.00 81.88 112 PRO A CA 1
ATOM 872 C C . PRO A 1 112 ? -6.999 -12.808 1.910 1.00 81.88 112 PRO A C 1
ATOM 874 O O . PRO A 1 112 ? -7.744 -13.618 2.464 1.00 81.88 112 PRO A O 1
ATOM 877 N N . ASN A 1 113 ? -5.725 -12.653 2.282 1.00 83.00 113 ASN A N 1
ATOM 878 C CA . ASN A 1 113 ? -5.122 -13.388 3.392 1.00 83.00 113 ASN A CA 1
ATOM 879 C C . ASN A 1 113 ? -5.559 -12.807 4.736 1.00 83.00 113 ASN A C 1
ATOM 881 O O . ASN A 1 113 ? -5.912 -13.559 5.646 1.00 83.00 113 ASN A O 1
ATOM 885 N N . TRP A 1 114 ? -5.629 -11.479 4.839 1.00 81.56 114 TRP A N 1
ATOM 886 C CA . TRP A 1 114 ? -6.212 -10.817 6.001 1.00 81.56 114 TRP A CA 1
ATOM 887 C C . TRP A 1 114 ? -7.666 -11.224 6.224 1.00 81.56 114 TRP A C 1
ATOM 889 O O . TRP A 1 114 ? -8.030 -11.571 7.342 1.00 81.56 114 TRP A O 1
ATOM 899 N N . ALA A 1 115 ? -8.494 -11.242 5.175 1.00 75.75 115 ALA A N 1
ATOM 900 C CA . ALA A 1 115 ? -9.899 -11.633 5.289 1.00 75.75 115 ALA A CA 1
ATOM 901 C C . ALA A 1 115 ? -10.075 -13.045 5.880 1.00 75.75 115 ALA A C 1
ATOM 903 O O . ALA A 1 115 ? -11.024 -13.282 6.625 1.00 75.75 115 ALA A O 1
ATOM 904 N N . LYS A 1 116 ? -9.142 -13.964 5.591 1.00 80.19 116 LYS A N 1
ATOM 905 C CA . LYS A 1 116 ? -9.124 -15.326 6.149 1.00 80.19 116 LYS A CA 1
ATOM 906 C C . LYS A 1 116 ? -8.606 -15.375 7.590 1.00 80.19 116 LYS A C 1
ATOM 908 O O . LYS A 1 116 ? -9.114 -16.157 8.388 1.00 80.19 116 LYS A O 1
ATOM 913 N N . ALA A 1 117 ? -7.598 -14.568 7.920 1.00 84.81 117 ALA A N 1
ATOM 914 C CA . ALA A 1 117 ? -6.943 -14.571 9.231 1.00 84.81 117 ALA A CA 1
ATOM 915 C C . ALA A 1 117 ? -7.635 -13.677 10.281 1.00 84.81 117 ALA A C 1
ATOM 917 O O . ALA A 1 117 ? -7.398 -13.819 11.478 1.00 84.81 117 ALA A O 1
ATOM 918 N N . CYS A 1 118 ? -8.477 -12.743 9.847 1.00 86.94 118 CYS A N 1
ATOM 919 C CA . CYS A 1 118 ? -9.114 -11.740 10.690 1.00 86.94 118 CYS A CA 1
ATOM 920 C C . CYS A 1 118 ? -10.158 -12.362 11.631 1.00 86.94 118 CYS A C 1
ATOM 922 O O . CYS A 1 118 ? -11.290 -12.646 11.237 1.00 86.94 118 CYS A O 1
ATOM 924 N N . GLN A 1 119 ? -9.787 -12.529 12.901 1.00 91.00 119 GLN A N 1
ATOM 925 C CA . GLN A 1 119 ? -10.657 -13.036 13.962 1.00 91.00 119 GLN A CA 1
ATOM 926 C C . GLN A 1 119 ? -10.706 -12.061 15.140 1.00 91.00 119 GLN A C 1
ATOM 928 O O . GLN A 1 119 ? -9.746 -11.342 15.415 1.00 91.00 119 GLN A O 1
ATOM 933 N N . ASP A 1 120 ? -11.840 -12.022 15.840 1.00 92.50 120 ASP A N 1
ATOM 934 C CA . ASP A 1 120 ? -11.952 -11.254 17.080 1.00 92.50 120 ASP A CA 1
ATOM 935 C C . ASP A 1 120 ? -11.149 -11.942 18.191 1.00 92.50 120 ASP A C 1
ATOM 937 O O . ASP A 1 120 ? -11.435 -13.090 18.531 1.00 92.50 120 ASP A O 1
ATOM 941 N N . ILE A 1 121 ? -10.224 -11.219 18.828 1.00 94.00 121 ILE A N 1
ATOM 942 C CA . ILE A 1 121 ? -9.450 -11.724 19.976 1.00 94.00 121 ILE A CA 1
ATOM 943 C C . ILE A 1 121 ? -10.394 -12.123 21.118 1.00 94.00 121 ILE A C 1
ATOM 945 O O . ILE A 1 121 ? -10.218 -13.154 21.762 1.00 94.00 121 ILE A O 1
ATOM 949 N N . ASN A 1 122 ? -11.431 -11.315 21.364 1.00 93.44 122 ASN A N 1
ATOM 950 C CA . ASN A 1 122 ? -12.488 -11.631 22.318 1.00 93.44 122 ASN A CA 1
ATOM 951 C C . ASN A 1 122 ? -13.863 -11.403 21.684 1.00 93.44 122 ASN A C 1
ATOM 953 O O . ASN A 1 122 ? -14.522 -10.389 21.923 1.00 93.44 122 ASN A O 1
ATOM 957 N N . GLY A 1 123 ? -14.312 -12.381 20.893 1.00 92.25 123 GLY A N 1
ATOM 958 C CA . GLY A 1 123 ? -15.588 -12.308 20.178 1.00 92.25 123 GLY A CA 1
ATOM 959 C C . GLY A 1 123 ? -16.800 -12.048 21.079 1.00 92.25 123 GLY A C 1
ATOM 960 O O . GLY A 1 123 ? -17.726 -11.360 20.659 1.00 92.25 123 GLY A O 1
ATOM 961 N N . LYS A 1 124 ? -16.800 -12.517 22.338 1.00 93.31 124 LYS A N 1
ATOM 962 C CA . LYS A 1 124 ? -17.880 -12.207 23.296 1.00 93.31 124 LYS A CA 1
ATOM 963 C C . LYS A 1 124 ? -17.937 -10.711 23.594 1.00 93.31 124 LYS A C 1
ATOM 965 O O . LYS A 1 124 ? -19.018 -10.137 23.595 1.00 93.31 124 LYS A O 1
ATOM 970 N N . THR A 1 125 ? -16.789 -10.081 23.826 1.00 92.88 125 THR A N 1
ATOM 971 C CA . THR A 1 125 ? -16.699 -8.636 24.069 1.00 92.88 125 THR A CA 1
ATOM 972 C C . THR A 1 125 ? -17.019 -7.839 22.810 1.00 92.88 125 THR A C 1
ATOM 974 O O . THR A 1 125 ? -17.821 -6.913 22.869 1.00 92.88 125 THR A O 1
ATOM 977 N N . CYS A 1 126 ? -16.478 -8.232 21.658 1.00 93.00 126 CYS A N 1
ATOM 978 C CA . CYS A 1 126 ? -16.712 -7.534 20.395 1.00 93.00 126 CYS A CA 1
ATOM 979 C C . CYS A 1 126 ? -18.193 -7.549 19.980 1.00 93.00 126 CYS A C 1
ATOM 981 O O . CYS A 1 126 ? -18.724 -6.526 19.550 1.00 93.00 126 CYS A O 1
ATOM 983 N N . LYS A 1 127 ? -18.900 -8.660 20.232 1.00 92.19 127 LYS A N 1
ATOM 984 C CA . LYS A 1 127 ? -20.343 -8.800 19.976 1.00 92.19 127 LYS A CA 1
ATOM 985 C C . LYS A 1 127 ? -21.245 -8.057 20.972 1.00 92.19 127 LYS A C 1
ATOM 987 O O . LYS A 1 127 ? -22.434 -7.922 20.699 1.00 92.19 127 LYS A O 1
ATOM 992 N N . LYS A 1 128 ? -20.725 -7.549 22.102 1.00 94.94 128 LYS A N 1
ATOM 993 C CA . LYS A 1 128 ? -21.512 -6.705 23.031 1.00 94.94 128 LYS A CA 1
ATOM 994 C C . LYS A 1 128 ? -21.814 -5.323 22.451 1.00 94.94 128 LYS A C 1
ATOM 996 O O . LYS A 1 128 ? -22.752 -4.663 22.894 1.00 94.94 128 LYS A O 1
ATOM 1001 N N . TYR A 1 129 ? -21.010 -4.851 21.502 1.00 92.25 129 TYR A N 1
ATOM 1002 C CA . TYR A 1 129 ? -21.191 -3.533 20.911 1.00 92.25 129 TYR A CA 1
ATOM 1003 C C . TYR A 1 129 ? -22.242 -3.567 19.799 1.00 92.25 129 TYR A C 1
ATOM 1005 O O . TYR A 1 129 ? -22.227 -4.429 18.925 1.00 92.25 129 TYR A O 1
ATOM 1013 N N . SER A 1 130 ? -23.145 -2.584 19.801 1.00 92.00 130 SER A N 1
ATOM 1014 C CA . SER A 1 130 ? -24.095 -2.397 18.704 1.00 92.00 130 SER A CA 1
ATOM 1015 C C . SER A 1 130 ? -23.377 -1.975 17.416 1.00 92.00 130 SER A C 1
ATOM 1017 O O . SER A 1 130 ? -22.289 -1.398 17.461 1.00 92.00 130 SER A O 1
ATOM 1019 N N . LYS A 1 131 ? -24.017 -2.171 16.252 1.00 88.38 131 LYS A N 1
ATOM 1020 C CA . LYS A 1 131 ? -23.476 -1.723 14.951 1.00 88.38 131 LYS A CA 1
ATOM 1021 C C . LYS A 1 131 ? -23.114 -0.230 14.939 1.00 88.38 131 LYS A C 1
ATOM 1023 O O . LYS A 1 131 ? -22.114 0.146 14.338 1.00 88.38 131 LYS A O 1
ATOM 1028 N N . ALA A 1 132 ? -23.884 0.611 15.636 1.00 89.12 132 ALA A N 1
ATOM 1029 C CA . ALA A 1 132 ? -23.600 2.040 15.770 1.00 89.12 132 ALA A CA 1
ATOM 1030 C C . ALA A 1 132 ? -22.314 2.309 16.573 1.00 89.12 132 ALA A C 1
ATOM 1032 O O . ALA A 1 132 ? -21.471 3.088 16.133 1.00 89.12 132 ALA A O 1
ATOM 1033 N N . LYS A 1 133 ? -22.119 1.617 17.709 1.00 91.94 133 LYS A N 1
ATOM 1034 C CA . LYS A 1 133 ? -20.881 1.721 18.502 1.00 91.94 133 LYS A CA 1
ATOM 1035 C C . LYS A 1 133 ? -19.676 1.195 17.731 1.00 91.94 133 LYS A C 1
ATOM 1037 O O . LYS A 1 133 ? -18.636 1.844 17.717 1.00 91.94 133 LYS A O 1
ATOM 1042 N N . LEU A 1 134 ? -19.831 0.068 17.037 1.00 90.88 134 LEU A N 1
ATOM 1043 C CA . LEU A 1 134 ? -18.781 -0.476 16.179 1.00 90.88 134 LEU A CA 1
ATOM 1044 C C . LEU A 1 134 ? -18.413 0.496 15.050 1.00 90.88 134 LEU A C 1
ATOM 1046 O O . LEU A 1 134 ? -17.232 0.666 14.780 1.00 90.88 134 LEU A O 1
ATOM 1050 N N . LYS A 1 135 ? -19.373 1.213 14.446 1.00 88.25 135 LYS A N 1
ATOM 1051 C CA . LYS A 1 135 ? -19.071 2.224 13.413 1.00 88.25 135 LYS A CA 1
ATOM 1052 C C . LYS A 1 135 ? -18.121 3.311 13.927 1.00 88.25 135 LYS A C 1
ATOM 1054 O O . LYS A 1 135 ? -17.277 3.782 13.173 1.00 88.25 135 LYS A O 1
ATOM 1059 N N . HIS A 1 136 ? -18.232 3.671 15.204 1.00 88.38 136 HIS A N 1
ATOM 1060 C CA . HIS A 1 136 ? -17.330 4.618 15.850 1.00 88.38 136 HIS A CA 1
ATOM 1061 C C . HIS A 1 136 ? -15.995 3.966 16.258 1.00 88.38 136 HIS A C 1
ATOM 1063 O O . HIS A 1 136 ? -14.931 4.422 15.843 1.00 88.38 136 HIS A O 1
ATOM 1069 N N . TYR A 1 137 ? -16.027 2.865 17.016 1.00 89.94 137 TYR A N 1
ATOM 1070 C CA . TYR A 1 137 ? -14.816 2.236 17.559 1.00 89.94 137 TYR A CA 1
ATOM 1071 C C . TYR A 1 137 ? -13.910 1.620 16.490 1.00 89.94 137 TYR A C 1
ATOM 1073 O O . TYR A 1 137 ? -12.691 1.692 16.609 1.00 89.94 137 TYR A O 1
ATOM 1081 N N . CYS A 1 138 ? -14.471 1.084 15.404 1.00 88.25 138 CYS A N 1
ATOM 1082 C CA . CYS A 1 138 ? -13.700 0.491 14.308 1.00 88.25 138 CYS A CA 1
ATOM 1083 C C . CYS A 1 138 ? -12.915 1.513 13.467 1.00 88.25 138 CYS A C 1
ATOM 1085 O O . CYS A 1 138 ? -12.144 1.110 12.589 1.00 88.25 138 CYS A O 1
ATOM 1087 N N . GLY A 1 139 ? -13.102 2.816 13.717 1.00 81.06 139 GLY A N 1
ATOM 1088 C CA . GLY A 1 139 ? -12.227 3.870 13.205 1.00 81.06 139 GLY A CA 1
ATOM 1089 C C . GLY A 1 139 ? -10.865 3.905 13.907 1.00 81.06 139 GLY A C 1
ATOM 1090 O O . GLY A 1 139 ? -9.890 4.374 13.323 1.00 81.06 139 GLY A O 1
ATOM 1091 N N . ASN A 1 140 ? -10.769 3.370 15.129 1.00 85.00 140 ASN A N 1
ATOM 1092 C CA . ASN A 1 140 ? -9.503 3.216 15.830 1.00 85.00 140 ASN A CA 1
ATOM 1093 C C . ASN A 1 140 ? -8.793 1.925 15.357 1.00 85.00 140 ASN A C 1
ATOM 1095 O O . ASN A 1 140 ? -9.391 0.845 15.410 1.00 85.00 140 ASN A O 1
ATOM 1099 N N . PRO A 1 141 ? -7.530 2.003 14.897 1.00 80.62 141 PRO A N 1
ATOM 1100 C CA . PRO A 1 141 ? -6.815 0.852 14.351 1.00 80.62 141 PRO A CA 1
ATOM 1101 C C . PRO A 1 141 ? -6.524 -0.230 15.395 1.00 80.62 141 PRO A C 1
ATOM 1103 O O . PRO A 1 141 ? -6.518 -1.406 15.043 1.00 80.62 141 PRO A O 1
ATOM 1106 N N . ASP A 1 142 ? -6.322 0.125 16.662 1.00 87.06 142 ASP A N 1
ATOM 1107 C CA . ASP A 1 142 ? -6.040 -0.845 17.722 1.00 87.06 142 ASP A CA 1
ATOM 1108 C C . ASP A 1 142 ? -7.305 -1.594 18.128 1.00 87.06 142 ASP A C 1
ATOM 1110 O O . ASP A 1 142 ? -7.300 -2.821 18.214 1.00 87.06 142 ASP A O 1
ATOM 1114 N N . PHE A 1 143 ? -8.433 -0.887 18.242 1.00 90.62 143 PHE A N 1
ATOM 1115 C CA . PHE A 1 143 ? -9.726 -1.545 18.429 1.00 90.62 143 PHE A CA 1
ATOM 1116 C C . PHE A 1 143 ? -10.065 -2.465 17.247 1.00 90.62 143 PHE A C 1
ATOM 1118 O O . PHE A 1 143 ? -10.503 -3.598 17.444 1.00 90.62 143 PHE A O 1
ATOM 1125 N N . ALA A 1 144 ? -9.822 -2.009 16.014 1.00 87.38 144 ALA A N 1
ATOM 1126 C CA . ALA A 1 144 ? -10.077 -2.795 14.812 1.00 87.38 144 ALA A CA 1
ATOM 1127 C C . ALA A 1 144 ? -9.162 -4.027 14.677 1.00 87.38 144 ALA A C 1
ATOM 1129 O O . ALA A 1 144 ? -9.551 -4.974 14.001 1.00 87.38 144 ALA A O 1
ATOM 1130 N N . LYS A 1 145 ? -7.988 -4.055 15.325 1.00 88.44 145 LYS A N 1
ATOM 1131 C CA . LYS A 1 145 ? -7.164 -5.273 15.449 1.00 88.44 145 LYS A CA 1
ATOM 1132 C C . LYS A 1 145 ? -7.766 -6.264 16.448 1.00 88.44 145 LYS A C 1
ATOM 1134 O O . LYS A 1 145 ? -7.750 -7.461 16.194 1.00 88.44 145 LYS A O 1
ATOM 1139 N N . VAL A 1 146 ? -8.311 -5.775 17.565 1.00 92.88 146 VAL A N 1
ATOM 1140 C CA . VAL A 1 146 ? -8.907 -6.622 18.614 1.00 92.88 146 VAL A CA 1
ATOM 1141 C C . VAL A 1 146 ? -10.241 -7.226 18.169 1.00 92.88 146 VAL A C 1
ATOM 1143 O O . VAL A 1 146 ? -10.478 -8.415 18.364 1.00 92.88 146 VAL A O 1
ATOM 1146 N N . CYS A 1 147 ? -11.112 -6.418 17.564 1.00 93.12 147 CYS A N 1
ATOM 1147 C CA . CYS A 1 147 ? -12.452 -6.804 17.116 1.00 93.12 147 CYS A CA 1
ATOM 1148 C C . CYS A 1 147 ? -12.533 -6.898 15.589 1.00 93.12 147 CYS A C 1
ATOM 1150 O O . CYS A 1 147 ? -13.415 -6.312 14.960 1.00 93.12 147 CYS A O 1
ATOM 1152 N N . CYS A 1 148 ? -11.569 -7.604 14.999 1.00 91.31 148 CYS A N 1
ATOM 1153 C CA . CYS A 1 148 ? -11.325 -7.633 13.565 1.00 91.31 148 CYS A CA 1
ATOM 1154 C C . CYS A 1 148 ? -12.555 -8.038 12.737 1.00 91.31 148 CYS A C 1
ATOM 1156 O O . CYS A 1 148 ? -13.050 -7.250 11.924 1.00 91.31 148 CYS A O 1
ATOM 1158 N N . SER A 1 149 ? -13.096 -9.234 12.975 1.00 89.94 149 SER A N 1
ATOM 1159 C CA . SER A 1 149 ? -14.246 -9.761 12.233 1.00 89.94 149 SER A CA 1
ATOM 1160 C C . SER A 1 149 ? -15.516 -8.936 12.476 1.00 89.94 149 SER A C 1
ATOM 1162 O O . SER A 1 149 ? -16.267 -8.657 11.538 1.00 89.94 149 SER A O 1
ATOM 1164 N N . SER A 1 150 ? -15.700 -8.436 13.703 1.00 91.00 150 SER A N 1
ATOM 1165 C CA . SER A 1 150 ? -16.787 -7.516 14.054 1.00 91.00 150 SER A CA 1
ATOM 1166 C C . SER A 1 150 ? -16.681 -6.173 13.317 1.00 91.00 150 SER A C 1
ATOM 1168 O O . SER A 1 150 ? -17.697 -5.601 12.924 1.00 91.00 150 SER A O 1
ATOM 1170 N N . CYS A 1 151 ? -15.466 -5.672 13.078 1.00 87.69 151 CYS A N 1
ATOM 1171 C CA . CYS A 1 151 ? -15.230 -4.424 12.354 1.00 87.69 151 CYS A CA 1
ATOM 1172 C C . CYS A 1 151 ? -15.327 -4.565 10.830 1.00 87.69 151 CYS A C 1
ATOM 1174 O O . CYS A 1 151 ? -15.747 -3.612 10.164 1.00 87.69 151 CYS A O 1
ATOM 1176 N N . MET A 1 152 ? -14.993 -5.730 10.263 1.00 81.56 152 MET A N 1
ATOM 1177 C CA . MET A 1 152 ? -15.139 -5.975 8.820 1.00 81.56 152 MET A CA 1
ATOM 1178 C C . MET A 1 152 ? -16.592 -5.809 8.354 1.00 81.56 152 MET A C 1
ATOM 1180 O O . MET A 1 152 ? -16.843 -5.144 7.350 1.00 81.56 152 MET A O 1
ATOM 1184 N N . GLY A 1 153 ? -17.560 -6.316 9.125 1.00 69.00 153 GLY A N 1
ATOM 1185 C CA . GLY A 1 153 ? -18.989 -6.226 8.795 1.00 69.00 153 GLY A CA 1
ATOM 1186 C C . GLY A 1 153 ? -19.585 -4.810 8.834 1.00 69.00 153 GLY A C 1
ATOM 1187 O O . GLY A 1 153 ? -20.725 -4.614 8.415 1.00 69.00 153 GLY A O 1
ATOM 1188 N N . VAL A 1 154 ? -18.840 -3.816 9.332 1.00 75.62 154 VAL A N 1
ATOM 1189 C CA . VAL A 1 154 ? -19.316 -2.433 9.523 1.00 75.62 154 VAL A CA 1
ATOM 1190 C C . VAL A 1 154 ? -18.673 -1.454 8.530 1.00 75.62 154 VAL A C 1
ATOM 1192 O O . VAL A 1 154 ? -19.293 -0.452 8.175 1.00 75.62 154 VAL A O 1
ATOM 1195 N N . LYS A 1 155 ? -17.468 -1.755 8.019 1.00 62.16 155 LYS A N 1
ATOM 1196 C CA . LYS A 1 155 ? -16.723 -0.899 7.072 1.00 62.16 155 LYS A CA 1
ATOM 1197 C C . LYS A 1 155 ? -17.249 -0.925 5.627 1.00 62.16 155 LYS A C 1
ATOM 1199 O O . LYS A 1 155 ? -16.927 -0.026 4.860 1.00 62.16 155 LYS A O 1
ATOM 1204 N N . SER A 1 156 ? -18.105 -1.884 5.261 1.00 50.03 156 SER A N 1
ATOM 1205 C CA . SER A 1 156 ? -18.633 -2.043 3.889 1.00 50.03 156 SER A CA 1
ATOM 1206 C C . SER A 1 156 ? -19.610 -0.948 3.409 1.00 50.03 156 SER A C 1
ATOM 1208 O O . SER A 1 156 ? -20.061 -1.006 2.275 1.00 50.03 156 SER A O 1
ATOM 1210 N N . LYS A 1 157 ? -19.954 0.055 4.234 1.00 37.81 157 LYS A N 1
ATOM 1211 C CA . LYS A 1 157 ? -20.889 1.145 3.866 1.00 37.81 157 LYS A CA 1
ATOM 1212 C C . LYS A 1 157 ? -20.280 2.555 3.885 1.00 37.81 157 LYS A C 1
ATOM 1214 O O . LYS A 1 157 ? -21.015 3.533 3.945 1.00 37.81 157 LYS A O 1
ATOM 1219 N N . ILE A 1 158 ? -18.952 2.680 3.891 1.00 39.84 158 ILE A N 1
ATOM 1220 C CA . ILE A 1 158 ? -18.253 3.980 3.882 1.00 39.84 158 ILE A CA 1
ATOM 1221 C C . ILE A 1 158 ? -17.328 4.032 2.657 1.00 39.84 158 ILE A C 1
ATOM 1223 O O . ILE A 1 158 ? -16.108 4.090 2.786 1.00 39.84 158 ILE A O 1
ATOM 1227 N N . ARG A 1 159 ? -17.909 3.897 1.462 1.00 35.09 159 ARG A N 1
ATOM 1228 C CA . ARG A 1 159 ? -17.239 4.179 0.179 1.00 35.09 159 ARG A CA 1
ATOM 1229 C C . ARG A 1 159 ? -18.044 5.103 -0.749 1.00 35.09 159 ARG A C 1
ATOM 1231 O O . ARG A 1 159 ? -17.532 5.437 -1.805 1.00 35.09 159 ARG A O 1
ATOM 1238 N N . ASP A 1 160 ? -19.218 5.576 -0.322 1.00 28.17 160 ASP A N 1
ATOM 1239 C CA . ASP A 1 160 ? -20.112 6.415 -1.138 1.00 28.17 160 ASP A CA 1
ATOM 1240 C C . ASP A 1 160 ? -20.350 7.802 -0.513 1.00 28.17 160 ASP A C 1
ATOM 1242 O O . ASP A 1 160 ? -21.497 8.183 -0.283 1.00 28.17 160 ASP A O 1
ATOM 1246 N N . LEU A 1 161 ? -19.282 8.529 -0.171 1.00 27.45 161 LEU A N 1
ATOM 1247 C CA . LEU A 1 161 ? -19.321 9.964 0.158 1.00 27.45 161 LEU A CA 1
ATOM 1248 C C . LEU A 1 161 ? -17.974 10.609 -0.168 1.00 27.45 161 LEU A C 1
ATOM 1250 O O . LEU A 1 161 ? -16.961 10.132 0.395 1.00 27.45 161 LEU A O 1
#

Sequence (161 aa):
SQNHVESFLKDPSSWCVHKRLQMLPVAPNPPPPPGSNFTTGQVCQIAFGPQYSVCPNHRQHTSAPQCQQLWCKDRSRKRFEPCETKPFLPALDGTSCGLGMWCHRGECVVDPNWAKACQDINGKTCKKYSKAKLKHYCGNPDFAKVCCSSCMGVKSKIRDL

pLDDT: mean 79.94, std 14.35, range [27.45, 95.44]

Organism: NCBI:txid1538716

InterPro domains:
  IPR041645 ADAMTS, cysteine-rich domain 2 [PF17771] (34-109)

Secondary structure (DSSP, 8-state):
-HHHHHHHHHSGGGHHHHS--------SSPPPPHHHHS-HHHHHHHHH-TTEEE-S-GGGGTTS-TTT--EEEETTS-TTSPPEE-TT-PPPTT-EEETTEEEETTEEEE-HHHHHH--BTTHHHHTTS-HHHHHHHTTSHHHHHHBHHHHHHHHTT-S--

Radius of gyration: 21.49 Å; chains: 1; bounding box: 42×50×61 Å